Protein AF-A0A645ACK7-F1 (afdb_monomer)

Structure (mmCIF, N/CA/C/O backbone):
data_AF-A0A645ACK7-F1
#
_entry.id   AF-A0A645ACK7-F1
#
loop_
_atom_site.group_PDB
_atom_site.id
_atom_site.type_symbol
_atom_site.label_atom_id
_atom_site.label_alt_id
_atom_site.label_comp_id
_atom_site.label_asym_id
_atom_site.label_entity_id
_atom_site.label_seq_id
_atom_site.pdbx_PDB_ins_code
_atom_site.Cartn_x
_atom_site.Cartn_y
_atom_site.Cartn_z
_atom_site.occupancy
_atom_site.B_iso_or_equiv
_atom_site.auth_seq_id
_atom_site.auth_comp_id
_atom_site.auth_asym_id
_atom_site.auth_atom_id
_atom_site.pdbx_PDB_model_num
ATOM 1 N N . MET A 1 1 ? 0.582 -23.966 14.692 1.00 51.31 1 MET A N 1
ATOM 2 C CA . MET A 1 1 ? 0.896 -22.546 14.452 1.00 51.31 1 MET A CA 1
ATOM 3 C C . MET A 1 1 ? 0.875 -22.348 12.951 1.00 51.31 1 MET A C 1
ATOM 5 O O . MET A 1 1 ? 1.704 -22.945 12.272 1.00 51.31 1 MET A O 1
ATOM 9 N N . GLU A 1 2 ? -0.118 -21.638 12.426 1.00 67.44 2 GLU A N 1
ATOM 10 C CA . GLU A 1 2 ? -0.095 -21.235 11.019 1.00 67.44 2 GLU A CA 1
ATOM 11 C C . GLU A 1 2 ? 1.064 -20.251 10.819 1.00 67.44 2 GLU A C 1
ATOM 13 O O . GLU A 1 2 ? 1.336 -19.424 11.689 1.00 67.44 2 GLU A O 1
ATOM 18 N N . LYS A 1 3 ? 1.812 -20.390 9.721 1.00 77.75 3 LYS A N 1
ATOM 19 C CA . LYS A 1 3 ? 2.845 -19.414 9.365 1.00 77.75 3 LYS A CA 1
ATOM 20 C C . LYS A 1 3 ? 2.170 -18.245 8.670 1.00 77.75 3 LYS A C 1
ATOM 22 O O . LYS A 1 3 ? 1.467 -18.454 7.686 1.00 77.75 3 LYS A O 1
ATOM 27 N N . GLU A 1 4 ? 2.456 -17.031 9.121 1.00 79.94 4 GLU A N 1
ATOM 28 C CA . GLU A 1 4 ? 2.142 -15.834 8.350 1.00 79.94 4 GLU A CA 1
ATOM 29 C C . GLU A 1 4 ? 2.931 -15.879 7.032 1.00 79.94 4 GLU A C 1
ATOM 31 O O . GLU A 1 4 ? 4.164 -15.870 7.020 1.00 79.94 4 GLU A O 1
ATOM 36 N N . THR A 1 5 ? 2.224 -15.995 5.906 1.00 85.69 5 THR A N 1
ATOM 37 C CA . THR A 1 5 ? 2.828 -15.984 4.569 1.00 85.69 5 THR A CA 1
ATOM 38 C C . THR A 1 5 ? 2.552 -14.658 3.884 1.00 85.69 5 THR A C 1
ATOM 40 O O . THR A 1 5 ? 1.396 -14.295 3.676 1.00 85.69 5 THR A O 1
ATOM 43 N N . TYR A 1 6 ? 3.610 -13.965 3.468 1.00 84.00 6 TYR A N 1
ATOM 44 C CA . TYR A 1 6 ? 3.495 -12.701 2.751 1.00 84.00 6 TYR A CA 1
ATOM 45 C C . TYR A 1 6 ? 3.617 -12.931 1.245 1.00 84.00 6 TYR A C 1
ATOM 47 O O . TYR A 1 6 ? 4.708 -13.163 0.722 1.00 84.00 6 TYR A O 1
ATOM 55 N N . ARG A 1 7 ? 2.485 -12.909 0.537 1.00 91.44 7 ARG A N 1
ATOM 56 C CA . ARG A 1 7 ? 2.437 -13.109 -0.916 1.00 91.44 7 ARG A CA 1
ATOM 57 C C . ARG A 1 7 ? 1.988 -11.826 -1.603 1.00 91.44 7 ARG A C 1
ATOM 59 O O . ARG A 1 7 ? 0.803 -11.517 -1.624 1.00 91.44 7 ARG A O 1
ATOM 66 N N . LEU A 1 8 ? 2.939 -11.125 -2.216 1.00 93.44 8 LEU A N 1
ATOM 67 C CA . LEU A 1 8 ? 2.680 -9.904 -2.977 1.00 93.44 8 LEU A CA 1
ATOM 68 C C . LEU A 1 8 ? 3.021 -10.099 -4.450 1.00 93.44 8 LEU A C 1
ATOM 70 O O . LEU A 1 8 ? 4.183 -10.072 -4.852 1.00 93.44 8 LEU A O 1
ATOM 74 N N . GLU A 1 9 ? 1.988 -10.260 -5.273 1.00 95.25 9 GLU A N 1
ATOM 75 C CA . GLU A 1 9 ? 2.142 -10.414 -6.723 1.00 95.25 9 GLU A CA 1
ATOM 76 C C . GLU A 1 9 ? 2.803 -9.189 -7.371 1.00 95.25 9 GLU A C 1
ATOM 78 O O . GLU A 1 9 ? 3.567 -9.337 -8.321 1.00 95.25 9 GLU A O 1
ATOM 83 N N . ILE A 1 10 ? 2.577 -7.985 -6.834 1.00 96.38 10 ILE A N 1
ATOM 84 C CA . ILE A 1 10 ? 3.201 -6.756 -7.343 1.00 96.38 10 ILE A CA 1
ATOM 85 C C . ILE 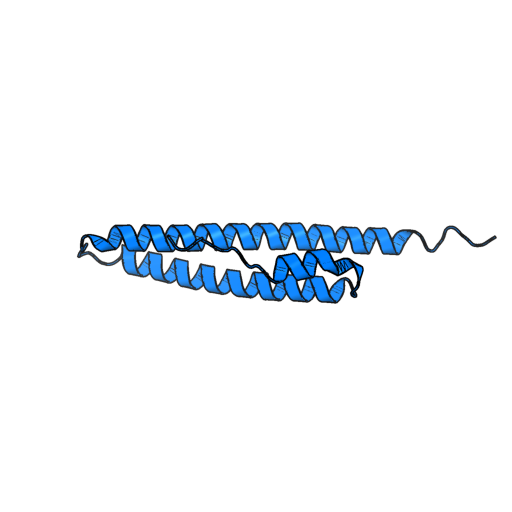A 1 10 ? 4.734 -6.799 -7.254 1.00 96.38 10 ILE A C 1
ATOM 87 O O . ILE A 1 10 ? 5.413 -6.336 -8.168 1.00 96.38 10 ILE A O 1
ATOM 91 N N . LEU A 1 11 ? 5.290 -7.425 -6.209 1.00 96.31 11 LEU A N 1
ATOM 92 C CA . LEU A 1 11 ? 6.738 -7.587 -6.058 1.00 96.31 11 LEU A CA 1
ATOM 93 C C . LEU A 1 11 ? 7.291 -8.583 -7.078 1.00 96.31 11 LEU A C 1
ATOM 95 O O . LEU A 1 11 ? 8.355 -8.359 -7.654 1.00 96.31 11 LEU A O 1
ATOM 99 N N . LEU A 1 12 ? 6.541 -9.653 -7.353 1.00 95.62 12 LEU A N 1
ATOM 100 C CA . LEU A 1 12 ? 6.889 -10.617 -8.394 1.00 95.62 12 LEU A CA 1
ATOM 101 C C . LEU A 1 12 ? 6.871 -9.962 -9.784 1.00 95.62 12 LEU A C 1
ATOM 103 O O . LEU A 1 12 ? 7.803 -10.141 -10.565 1.00 95.62 12 LEU A O 1
ATOM 107 N N . LYS A 1 13 ? 5.843 -9.157 -10.074 1.00 95.56 13 LYS A N 1
ATOM 108 C CA . LYS A 1 13 ? 5.738 -8.380 -11.319 1.00 95.56 13 LYS A CA 1
ATOM 109 C C . LYS A 1 13 ? 6.901 -7.403 -11.472 1.00 95.56 13 LYS A C 1
ATOM 111 O O . LYS A 1 13 ? 7.492 -7.339 -12.545 1.00 95.56 13 LYS A O 1
ATOM 116 N N . LEU A 1 14 ? 7.280 -6.708 -10.397 1.00 95.31 14 LEU A N 1
ATOM 117 C CA . LEU A 1 14 ? 8.432 -5.808 -10.411 1.00 95.31 14 LEU A CA 1
ATOM 118 C C . LEU A 1 14 ? 9.737 -6.559 -10.697 1.00 95.31 14 LEU A C 1
ATOM 120 O O . LEU A 1 14 ? 10.533 -6.095 -11.513 1.00 95.31 14 LEU A O 1
ATOM 124 N N . TYR A 1 15 ? 9.945 -7.726 -10.082 1.00 93.94 15 TYR A N 1
ATOM 125 C CA . TYR A 1 15 ? 11.129 -8.556 -10.324 1.00 93.94 15 TYR A CA 1
ATOM 126 C C . TYR A 1 15 ? 11.278 -8.938 -11.805 1.00 93.94 15 TYR A C 1
ATOM 128 O O . TYR A 1 15 ? 12.367 -8.844 -12.365 1.00 93.94 15 TYR A O 1
ATOM 136 N N . PHE A 1 16 ? 10.172 -9.287 -12.467 1.00 93.94 16 PHE A N 1
ATOM 137 C CA . PHE A 1 16 ? 10.157 -9.622 -13.895 1.00 93.94 16 PHE A CA 1
ATOM 138 C C . PHE A 1 16 ? 9.941 -8.420 -14.827 1.00 93.94 16 PHE A C 1
ATOM 140 O O . PHE A 1 16 ? 9.825 -8.598 -16.040 1.00 93.94 16 PHE A O 1
ATOM 147 N N . SER A 1 17 ? 9.931 -7.190 -14.305 1.00 91.06 17 SER A N 1
ATOM 148 C CA . SER A 1 17 ? 9.616 -5.988 -15.094 1.00 91.06 17 SER A CA 1
ATOM 149 C C . SER A 1 17 ? 10.587 -5.721 -16.246 1.00 91.06 17 SER A C 1
ATOM 151 O O . SER A 1 17 ? 10.239 -5.015 -17.183 1.00 91.06 17 SER A O 1
ATOM 153 N N . THR A 1 18 ? 11.789 -6.305 -16.229 1.00 88.38 18 THR A N 1
ATOM 154 C CA . THR A 1 18 ? 12.756 -6.191 -17.333 1.00 88.38 18 THR A CA 1
ATOM 155 C C . THR A 1 18 ? 12.341 -6.938 -18.599 1.00 88.38 18 THR A C 1
ATOM 157 O O . THR A 1 18 ? 12.915 -6.679 -19.651 1.00 88.38 18 THR A O 1
ATOM 160 N N . TYR A 1 19 ? 11.381 -7.865 -18.511 1.00 89.38 19 TYR A N 1
ATOM 161 C CA . TYR A 1 19 ? 10.893 -8.663 -19.643 1.00 89.38 19 TYR A CA 1
ATOM 162 C C . TYR A 1 19 ? 9.638 -8.075 -20.308 1.00 89.38 19 TYR A C 1
ATOM 164 O O . TYR A 1 19 ? 9.125 -8.657 -21.261 1.00 89.38 19 TYR A O 1
ATOM 172 N N . ALA A 1 20 ? 9.130 -6.946 -19.811 1.00 83.81 20 ALA A N 1
ATOM 173 C CA . ALA A 1 20 ? 7.934 -6.280 -20.315 1.00 83.81 20 ALA A CA 1
ATOM 174 C C . ALA A 1 20 ? 8.220 -4.806 -20.638 1.00 83.81 20 ALA A C 1
ATOM 176 O O . ALA A 1 20 ? 9.231 -4.244 -20.212 1.00 83.81 20 ALA A O 1
ATOM 177 N N . ASP A 1 21 ? 7.313 -4.167 -21.380 1.00 86.88 21 ASP A N 1
ATOM 178 C CA . ASP A 1 21 ? 7.360 -2.717 -21.568 1.00 86.88 21 ASP A CA 1
ATOM 179 C C . ASP A 1 21 ? 7.274 -2.017 -20.192 1.00 86.88 21 ASP A C 1
ATOM 181 O O . ASP A 1 21 ? 6.379 -2.345 -19.402 1.00 86.88 21 ASP A O 1
ATOM 185 N N . PRO A 1 22 ? 8.158 -1.046 -19.879 1.00 86.12 22 PRO A N 1
ATOM 186 C CA . PRO A 1 22 ? 8.112 -0.293 -18.626 1.00 86.12 22 PRO A CA 1
ATOM 187 C C . PRO A 1 22 ? 6.738 0.312 -18.295 1.00 86.12 22 PRO A C 1
ATOM 189 O O . PRO A 1 22 ? 6.386 0.421 -17.121 1.00 86.12 22 PRO A O 1
ATOM 192 N N . ALA A 1 23 ? 5.944 0.677 -19.307 1.00 90.12 23 ALA A N 1
ATOM 193 C CA . ALA A 1 23 ? 4.585 1.182 -19.128 1.00 90.12 23 ALA A CA 1
ATOM 194 C C . ALA A 1 23 ? 3.647 0.157 -18.469 1.00 90.12 23 ALA A C 1
ATOM 196 O O . ALA A 1 23 ? 2.762 0.546 -17.709 1.00 90.12 23 ALA A O 1
ATOM 197 N N . VAL A 1 24 ? 3.859 -1.145 -18.695 1.00 93.38 24 VAL A N 1
ATOM 198 C CA . VAL A 1 24 ? 3.055 -2.213 -18.078 1.00 93.38 24 VAL A CA 1
ATOM 199 C C . VAL A 1 24 ? 3.278 -2.245 -16.569 1.00 93.38 24 VAL A C 1
ATOM 201 O O . VAL A 1 24 ? 2.318 -2.278 -15.799 1.00 93.38 24 VAL A O 1
ATOM 204 N N . MET A 1 25 ? 4.539 -2.184 -16.126 1.00 95.31 25 MET A N 1
ATOM 205 C CA . MET A 1 25 ? 4.848 -2.182 -14.695 1.00 95.31 25 MET A CA 1
ATOM 206 C C . MET A 1 25 ? 4.349 -0.907 -14.005 1.00 95.31 25 MET A C 1
ATOM 208 O O . MET A 1 25 ? 3.819 -0.988 -12.899 1.00 95.31 25 MET A O 1
ATOM 212 N N . LEU A 1 26 ? 4.461 0.251 -14.667 1.00 95.62 26 LEU A N 1
ATOM 213 C CA . LEU A 1 26 ? 3.895 1.508 -14.165 1.00 95.62 26 LEU A CA 1
ATO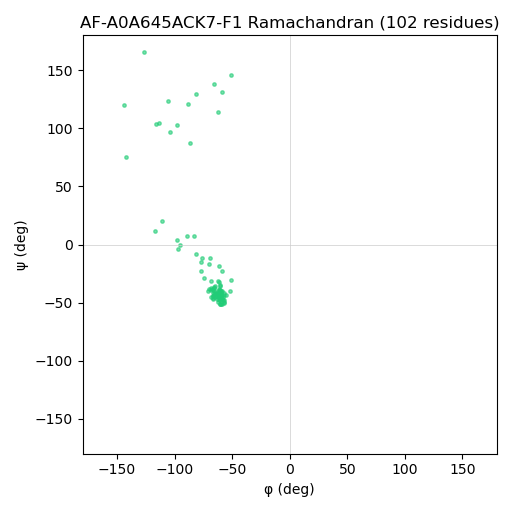M 214 C C . LEU A 1 26 ? 2.375 1.405 -13.990 1.00 95.62 26 LEU A C 1
ATOM 216 O O . LEU A 1 26 ? 1.868 1.749 -12.928 1.00 95.62 26 LEU A O 1
ATOM 220 N N . GLY A 1 27 ? 1.660 0.833 -14.964 1.00 95.81 27 GLY A N 1
ATOM 221 C CA . GLY A 1 27 ? 0.220 0.594 -14.846 1.00 95.81 27 GLY A CA 1
ATOM 222 C C . GLY A 1 27 ? -0.147 -0.322 -13.672 1.00 95.81 27 GLY A C 1
ATOM 223 O O . GLY A 1 27 ? -1.111 -0.056 -12.955 1.00 95.81 27 GLY A O 1
ATOM 224 N N . HIS A 1 28 ? 0.639 -1.374 -13.420 1.00 97.38 28 HIS A N 1
ATOM 225 C CA . HIS A 1 28 ? 0.441 -2.231 -12.247 1.00 97.38 28 HIS A CA 1
ATOM 226 C C . HIS A 1 28 ? 0.668 -1.495 -10.922 1.00 97.38 28 HIS A C 1
ATOM 228 O O . HIS A 1 28 ? -0.093 -1.722 -9.982 1.00 97.38 28 HIS A O 1
ATOM 234 N N . LEU A 1 29 ? 1.679 -0.624 -10.841 1.00 97.44 29 LEU A N 1
ATOM 235 C CA . LEU A 1 29 ? 1.938 0.187 -9.648 1.00 97.44 29 LEU A CA 1
ATOM 236 C C . LEU A 1 29 ? 0.818 1.194 -9.402 1.00 97.44 29 LEU A C 1
ATOM 238 O O . LEU A 1 29 ? 0.340 1.267 -8.279 1.00 97.44 29 LEU A O 1
ATOM 242 N N . SER A 1 30 ? 0.335 1.889 -10.436 1.00 97.12 30 SER A N 1
ATOM 243 C CA . SER A 1 30 ? -0.780 2.832 -10.294 1.00 97.12 30 SER A CA 1
ATOM 244 C C . SER A 1 30 ? -2.062 2.149 -9.811 1.00 97.12 30 SER A C 1
ATOM 246 O O . SER A 1 30 ? -2.731 2.658 -8.918 1.00 97.12 30 SER A O 1
ATOM 248 N N . ALA A 1 31 ? -2.395 0.965 -10.340 1.00 97.56 31 ALA A N 1
ATOM 249 C CA . ALA A 1 31 ? -3.565 0.212 -9.879 1.00 97.56 31 ALA A CA 1
ATOM 250 C C . ALA A 1 31 ? -3.415 -0.280 -8.425 1.00 97.56 31 ALA A C 1
ATOM 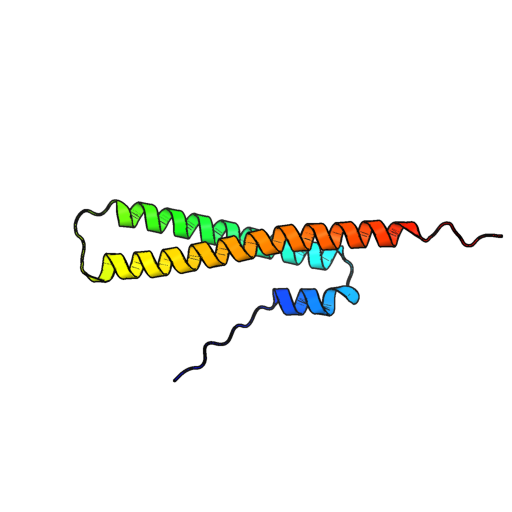252 O O . ALA A 1 31 ? -4.381 -0.297 -7.658 1.00 97.56 31 ALA A O 1
ATOM 253 N N . PHE A 1 32 ? -2.201 -0.682 -8.038 1.00 98.00 32 PHE A N 1
ATOM 254 C CA . PHE A 1 32 ? -1.894 -1.100 -6.672 1.00 98.00 32 PHE A CA 1
ATOM 255 C C . PHE A 1 32 ? -1.965 0.086 -5.695 1.00 98.00 32 PHE A C 1
ATOM 257 O O . PHE A 1 32 ? -2.610 -0.019 -4.653 1.00 98.00 32 PHE A O 1
ATOM 264 N N . GLU A 1 33 ? -1.393 1.233 -6.065 1.00 98.12 33 GLU A N 1
ATOM 265 C CA . GLU A 1 33 ? -1.469 2.491 -5.317 1.00 98.12 33 GLU A CA 1
ATOM 266 C C . GLU A 1 33 ? -2.925 2.927 -5.106 1.00 98.12 33 GLU A C 1
ATOM 268 O O . GLU A 1 33 ? -3.350 3.145 -3.974 1.00 98.12 33 GLU A O 1
ATOM 273 N N . GLU A 1 34 ? -3.732 2.960 -6.169 1.00 98.31 34 GLU A N 1
ATOM 274 C CA . GLU A 1 34 ? -5.145 3.344 -6.099 1.00 98.31 34 GLU A CA 1
ATOM 275 C C . GLU A 1 34 ? -5.960 2.408 -5.186 1.00 98.31 34 GLU A C 1
ATOM 277 O O . GLU A 1 34 ? -6.816 2.848 -4.414 1.00 98.31 34 GLU A O 1
ATOM 282 N N . SER A 1 35 ? -5.680 1.101 -5.229 1.00 97.94 35 SER A N 1
ATOM 283 C CA . SER A 1 35 ? -6.285 0.131 -4.311 1.00 97.94 35 SER A CA 1
ATOM 284 C C . SER A 1 35 ? -5.955 0.445 -2.848 1.00 97.94 35 SER A C 1
ATOM 286 O O . SER A 1 35 ? -6.849 0.404 -2.000 1.00 97.94 35 SER A O 1
ATOM 288 N N . HIS A 1 36 ? -4.700 0.779 -2.541 1.00 98.31 36 HIS A N 1
ATOM 289 C CA . HIS A 1 36 ? -4.271 1.095 -1.178 1.00 98.31 36 HIS A CA 1
ATOM 290 C C . HIS A 1 36 ? -4.731 2.478 -0.699 1.00 98.31 36 HIS A C 1
ATOM 292 O O . HIS A 1 36 ? -5.010 2.637 0.489 1.00 98.31 36 HIS A O 1
ATOM 298 N N . LEU A 1 37 ? -4.910 3.452 -1.600 1.00 98.50 37 LEU A N 1
ATOM 299 C CA . LEU A 1 37 ? -5.553 4.731 -1.276 1.00 98.50 37 LEU A CA 1
ATOM 300 C C . LEU A 1 37 ? -6.990 4.507 -0.799 1.00 98.50 37 LEU A C 1
ATOM 302 O O . LEU A 1 37 ? -7.341 4.931 0.300 1.00 98.50 37 LEU A O 1
ATOM 306 N N . ARG A 1 38 ? -7.788 3.750 -1.563 1.00 98.44 38 ARG A N 1
ATOM 307 C CA . ARG A 1 38 ? -9.170 3.413 -1.180 1.00 98.44 38 ARG A CA 1
ATOM 308 C C . ARG A 1 38 ? -9.247 2.653 0.142 1.00 98.44 38 ARG A C 1
ATOM 310 O O . ARG A 1 38 ? -10.101 2.940 0.976 1.00 98.44 38 ARG A O 1
ATOM 317 N N . GLN A 1 39 ? -8.358 1.682 0.355 1.00 98.25 39 GLN A N 1
ATOM 318 C CA . GLN A 1 39 ? -8.303 0.948 1.623 1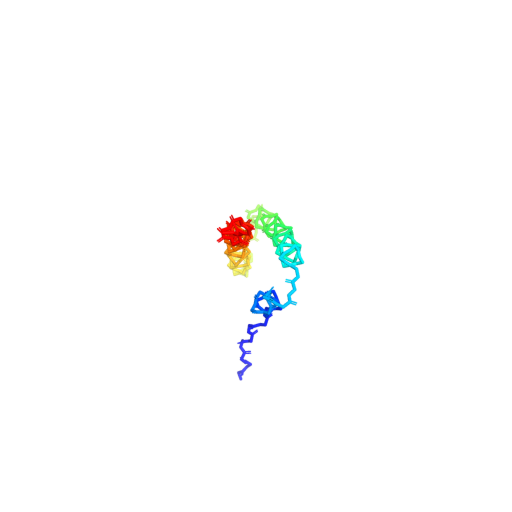.00 98.25 39 GLN A CA 1
ATOM 319 C C . GLN A 1 39 ? -7.960 1.872 2.796 1.00 98.25 39 GLN A C 1
ATOM 321 O O . GLN A 1 39 ? -8.582 1.773 3.852 1.00 98.25 39 GLN A O 1
ATOM 326 N N . LEU A 1 40 ? -7.008 2.791 2.616 1.00 98.50 40 LEU A N 1
ATOM 327 C CA . LEU A 1 40 ? -6.641 3.760 3.644 1.00 98.50 40 LEU A CA 1
ATOM 328 C C . LEU A 1 40 ? -7.797 4.715 3.969 1.00 98.50 40 LEU A C 1
ATOM 330 O O . LEU A 1 40 ? -8.048 4.975 5.143 1.00 98.50 40 LEU A O 1
ATOM 334 N N . GLU A 1 41 ? -8.523 5.200 2.961 1.00 98.44 41 GLU A N 1
ATOM 335 C CA . GLU A 1 41 ? -9.716 6.036 3.147 1.00 98.44 41 GLU A CA 1
ATOM 336 C C . GLU A 1 41 ? -10.784 5.327 3.987 1.00 98.44 41 GLU A C 1
ATOM 338 O O . GLU A 1 41 ? -11.277 5.894 4.964 1.00 98.44 41 GLU A O 1
ATOM 343 N N . ILE A 1 42 ? -11.085 4.066 3.663 1.00 98.25 42 ILE A N 1
ATOM 344 C CA . ILE A 1 42 ? -12.047 3.243 4.409 1.00 98.25 42 ILE A CA 1
ATOM 345 C C . ILE A 1 42 ? -11.589 3.044 5.859 1.00 98.25 42 ILE A C 1
ATOM 347 O O . ILE A 1 42 ? -12.372 3.225 6.789 1.00 98.25 42 ILE A O 1
ATOM 351 N N . LEU A 1 43 ? -10.313 2.717 6.078 1.00 98.38 43 LEU A N 1
ATOM 352 C CA . LEU A 1 43 ? -9.773 2.526 7.426 1.00 98.38 43 LEU A CA 1
ATOM 353 C C . LEU A 1 43 ? -9.789 3.818 8.253 1.00 98.38 43 LEU A C 1
ATOM 355 O O . LEU A 1 43 ? -10.007 3.767 9.462 1.00 98.38 43 LEU A O 1
ATOM 359 N N . ASN A 1 44 ? -9.562 4.975 7.628 1.00 98.19 44 ASN A N 1
ATOM 360 C CA . ASN A 1 44 ? -9.670 6.271 8.299 1.00 98.19 44 ASN A CA 1
ATOM 361 C C . ASN A 1 44 ? -11.125 6.582 8.685 1.00 98.19 44 ASN A C 1
ATOM 363 O O . ASN A 1 44 ? -11.366 7.115 9.768 1.00 98.19 44 ASN A O 1
ATOM 367 N N . LEU A 1 45 ? -12.093 6.230 7.828 1.00 97.50 45 LEU A N 1
ATOM 368 C CA . LEU A 1 45 ? -13.515 6.362 8.146 1.00 97.50 45 LEU A CA 1
ATOM 369 C C . LEU A 1 45 ? -13.888 5.486 9.347 1.00 97.50 45 LEU A C 1
ATOM 371 O O . LEU A 1 45 ? -14.461 5.996 10.305 1.00 97.50 45 LEU A O 1
ATOM 375 N N . PHE A 1 46 ? -13.500 4.209 9.335 1.00 95.31 46 PHE A N 1
ATOM 376 C CA . PHE A 1 46 ? -13.779 3.293 10.442 1.00 95.31 46 PHE A CA 1
ATOM 377 C C . PHE A 1 46 ? -13.164 3.761 11.756 1.00 95.31 46 PHE A C 1
ATOM 379 O O . PHE A 1 46 ? -13.845 3.743 12.775 1.00 95.31 46 PHE A O 1
ATOM 386 N N . GLN A 1 47 ? -11.911 4.228 11.743 1.00 95.38 47 GLN A N 1
ATOM 387 C CA . GLN A 1 47 ? -11.297 4.792 12.944 1.00 95.38 47 GLN A CA 1
ATOM 388 C C . GLN A 1 47 ? -12.131 5.953 13.495 1.00 95.38 47 GLN A C 1
ATOM 390 O O . GLN A 1 47 ? -12.456 5.963 14.679 1.00 95.38 47 GLN A O 1
ATOM 395 N N . LYS A 1 48 ? -12.507 6.905 12.633 1.00 94.75 48 LYS A N 1
ATOM 396 C CA . LYS A 1 48 ? -13.277 8.084 13.032 1.00 94.75 48 LYS A CA 1
ATOM 397 C C . LYS A 1 48 ? -14.646 7.716 13.606 1.00 94.75 48 LYS A C 1
ATOM 399 O O . LYS A 1 48 ? -15.084 8.340 14.569 1.00 94.75 48 LYS A O 1
ATOM 404 N N . GLU A 1 49 ? -15.335 6.750 13.003 1.00 92.56 49 GLU A N 1
ATOM 405 C CA . GLU A 1 49 ? -16.632 6.292 13.504 1.00 92.56 49 GLU A CA 1
ATOM 406 C C . GLU A 1 49 ? -16.497 5.592 14.854 1.00 92.56 49 GLU A C 1
ATOM 408 O O . GLU A 1 49 ? -17.258 5.905 15.767 1.00 92.56 49 GLU A O 1
ATOM 413 N N . LEU A 1 50 ? -15.504 4.710 15.012 1.00 90.06 50 LEU A N 1
ATOM 414 C CA . LEU A 1 50 ? -15.271 4.011 16.275 1.00 90.06 50 LEU A CA 1
ATOM 415 C C . LEU A 1 50 ? -14.905 4.981 17.404 1.00 90.06 50 LEU A C 1
ATOM 417 O O . LEU A 1 50 ? -15.526 4.938 18.461 1.00 90.06 50 LEU A O 1
ATOM 421 N N . GLU A 1 51 ? -13.980 5.913 17.170 1.00 88.94 51 GLU A N 1
ATOM 422 C CA . GLU A 1 51 ? -13.574 6.911 18.172 1.00 88.94 51 GLU A CA 1
ATOM 423 C C . GLU A 1 51 ? -14.736 7.798 18.661 1.00 88.94 51 GLU A C 1
ATOM 425 O O . GLU A 1 51 ? -14.664 8.363 19.753 1.00 88.94 51 GLU A O 1
ATOM 430 N N . GLY A 1 52 ? -15.810 7.925 17.874 1.00 86.19 52 GLY A N 1
ATOM 431 C CA . GLY A 1 52 ? -17.010 8.684 18.230 1.00 86.19 52 GLY A CA 1
ATOM 432 C C . GLY A 1 52 ? -18.011 7.946 19.130 1.00 86.19 52 GLY A C 1
ATOM 433 O O . GLY A 1 52 ? -18.972 8.565 19.590 1.00 86.19 52 GLY A O 1
ATOM 434 N N . ILE A 1 53 ? -17.826 6.646 19.383 1.00 86.06 53 ILE A N 1
ATOM 435 C CA . ILE A 1 53 ? -18.746 5.827 20.185 1.00 86.06 53 ILE A CA 1
ATOM 436 C C . ILE A 1 53 ? -18.345 5.902 21.667 1.00 86.06 53 ILE A C 1
ATOM 438 O O . ILE A 1 53 ? -17.237 5.542 22.050 1.00 86.06 53 ILE A O 1
ATOM 442 N N . LEU A 1 54 ? -19.273 6.365 22.514 1.00 66.81 54 LEU A N 1
ATOM 443 C CA . LEU A 1 54 ? -19.047 6.628 23.946 1.00 66.81 54 LEU A CA 1
ATOM 444 C C . LEU A 1 54 ? -19.020 5.369 24.833 1.00 66.81 54 LEU A C 1
ATOM 446 O O . LEU A 1 54 ? -18.580 5.457 25.979 1.00 66.81 54 LEU A O 1
ATOM 450 N N . ASP A 1 55 ? -19.486 4.224 24.327 1.00 68.69 55 ASP A N 1
ATOM 451 C CA . ASP A 1 55 ? -19.586 2.969 25.081 1.00 68.69 55 ASP A CA 1
ATOM 452 C C . ASP A 1 55 ? -18.457 2.013 24.663 1.00 68.69 55 ASP A C 1
ATOM 454 O O . ASP A 1 55 ? -18.498 1.371 23.609 1.00 68.69 55 ASP A O 1
ATOM 458 N N . LEU A 1 56 ? -17.383 2.007 25.454 1.00 66.50 56 LEU A N 1
ATOM 459 C CA . LEU A 1 56 ? -16.170 1.236 25.195 1.00 66.50 56 LEU A CA 1
ATOM 460 C C . LEU A 1 56 ? -16.329 -0.174 25.772 1.00 66.50 56 LEU A C 1
ATOM 462 O O . LEU A 1 56 ? -15.909 -0.439 26.898 1.00 66.50 56 LEU A O 1
ATOM 466 N N . ASP A 1 57 ? -16.904 -1.080 24.981 1.00 75.19 57 ASP A N 1
ATOM 467 C CA . ASP A 1 57 ? -16.648 -2.515 25.153 1.00 75.19 57 ASP A CA 1
ATOM 468 C C . ASP A 1 57 ? -15.130 -2.756 25.193 1.00 75.19 57 ASP A C 1
ATOM 470 O O . ASP A 1 57 ? -14.374 -2.047 24.515 1.00 75.19 57 ASP A O 1
ATOM 474 N N . GLU A 1 58 ? -14.672 -3.735 25.981 1.00 72.12 58 GLU A N 1
ATOM 475 C CA . GLU A 1 58 ? -13.239 -3.995 26.145 1.00 72.12 58 GLU A CA 1
ATOM 476 C C . GLU A 1 58 ? -12.540 -4.154 24.794 1.00 72.12 58 GLU A C 1
ATOM 478 O O . GLU A 1 58 ? -11.510 -3.519 24.619 1.00 72.12 58 GLU A O 1
ATOM 483 N N . ASN A 1 59 ? -13.153 -4.833 23.811 1.00 82.88 59 ASN A N 1
ATOM 484 C CA . ASN A 1 59 ? -12.565 -5.087 22.487 1.00 82.88 59 ASN A CA 1
ATOM 485 C C . ASN A 1 59 ? -12.414 -3.844 21.598 1.00 82.88 59 ASN A C 1
ATOM 487 O O . ASN A 1 59 ? -11.788 -3.907 20.533 1.00 82.88 59 ASN A O 1
ATOM 491 N N . HIS A 1 60 ? -13.021 -2.717 21.968 1.00 85.81 60 HIS A N 1
ATOM 492 C CA . HIS A 1 60 ? -13.018 -1.516 21.141 1.00 85.81 60 HIS A CA 1
ATOM 493 C C . HIS A 1 60 ? -11.587 -1.022 20.880 1.00 85.81 60 HIS A C 1
ATOM 495 O O . HIS A 1 60 ? -11.231 -0.639 19.760 1.00 85.81 60 HIS A O 1
ATOM 501 N N . ARG A 1 61 ? -10.730 -1.059 21.907 1.00 87.06 61 ARG A N 1
ATOM 502 C CA . ARG A 1 61 ? -9.341 -0.591 21.804 1.00 87.06 61 ARG A CA 1
ATOM 503 C C . ARG A 1 61 ? -8.513 -1.504 20.909 1.00 87.06 61 ARG A C 1
ATOM 505 O O . ARG A 1 61 ? -7.691 -1.020 20.135 1.00 87.06 61 ARG A O 1
ATOM 512 N N . GLU A 1 62 ? -8.751 -2.802 20.970 1.00 91.75 62 GLU A N 1
ATOM 513 C CA . GLU A 1 62 ? -8.086 -3.835 20.186 1.00 91.75 62 GLU A CA 1
ATOM 514 C C . GLU A 1 62 ? -8.449 -3.682 18.710 1.00 91.75 62 GLU A C 1
ATOM 516 O O . GLU A 1 62 ? -7.559 -3.726 17.860 1.00 91.75 62 GLU A O 1
ATOM 521 N N . ILE A 1 63 ? -9.716 -3.390 18.394 1.00 92.50 63 ILE A N 1
ATOM 522 C CA . ILE A 1 63 ? -10.136 -3.094 17.017 1.00 92.50 63 ILE A CA 1
ATOM 523 C C . ILE A 1 63 ? -9.409 -1.852 16.486 1.00 92.50 63 ILE A C 1
ATOM 525 O O . ILE A 1 63 ? -8.882 -1.884 15.372 1.00 92.50 63 ILE A O 1
ATOM 529 N N . LEU A 1 64 ? -9.281 -0.786 17.285 1.00 93.31 64 LEU A N 1
ATOM 530 C CA . LEU A 1 64 ? -8.498 0.392 16.891 1.00 93.31 64 LEU A CA 1
ATOM 531 C C . LEU A 1 64 ? -7.019 0.048 16.635 1.00 93.31 64 LEU A C 1
ATOM 533 O O . LE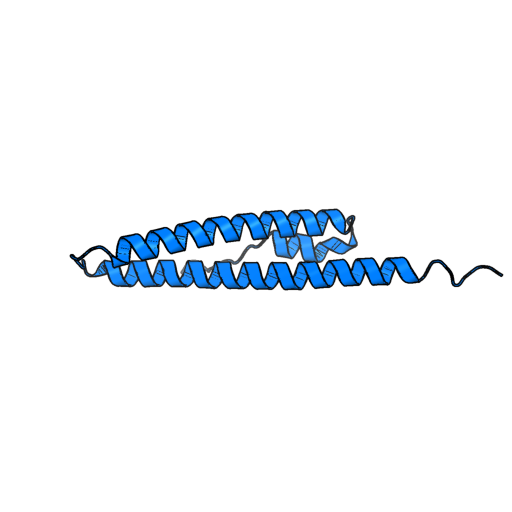U A 1 64 ? -6.418 0.595 15.710 1.00 93.31 64 LEU A O 1
ATOM 537 N N . ARG A 1 65 ? -6.422 -0.892 17.386 1.00 95.25 65 ARG A N 1
ATOM 538 C CA . ARG A 1 65 ? -5.056 -1.383 17.108 1.00 95.25 65 ARG A CA 1
ATOM 539 C C . ARG A 1 65 ? -4.967 -2.139 15.779 1.00 95.25 65 ARG A C 1
ATOM 541 O O . ARG A 1 65 ? -3.964 -1.995 15.077 1.00 95.25 65 ARG A O 1
ATOM 548 N N . VAL A 1 66 ? -5.993 -2.909 15.417 1.00 96.31 66 VAL A N 1
ATOM 549 C CA . VAL A 1 66 ? -6.067 -3.603 14.119 1.00 96.31 66 VAL A CA 1
ATOM 550 C C . VAL A 1 66 ? -6.182 -2.598 12.970 1.00 96.31 66 VAL A C 1
ATOM 552 O O . VAL A 1 66 ? -5.432 -2.696 11.996 1.00 96.31 66 VAL A O 1
ATOM 555 N N . ILE A 1 67 ? -7.057 -1.596 13.103 1.00 97.50 67 ILE A N 1
ATOM 556 C CA . ILE A 1 67 ? -7.217 -0.523 12.110 1.00 97.50 67 ILE A CA 1
ATOM 557 C C . ILE A 1 67 ? -5.899 0.243 11.934 1.00 97.50 67 ILE A C 1
ATOM 559 O O . ILE A 1 67 ? -5.435 0.418 10.807 1.00 97.50 67 ILE A O 1
ATOM 563 N N . ASP A 1 68 ? -5.250 0.626 13.036 1.00 97.94 68 ASP A N 1
ATOM 564 C CA . ASP A 1 68 ? -3.956 1.317 13.030 1.00 97.94 68 ASP A CA 1
ATOM 565 C C . ASP A 1 68 ? -2.878 0.535 12.259 1.00 97.94 68 ASP A C 1
ATOM 567 O O . ASP A 1 68 ? -2.141 1.109 11.450 1.00 97.94 68 ASP A O 1
ATOM 571 N N . CYS A 1 69 ? -2.804 -0.784 12.461 1.00 98.19 69 CYS A N 1
ATOM 572 C CA . CYS A 1 69 ? -1.892 -1.650 11.716 1.00 98.19 69 CYS A CA 1
ATOM 573 C C . CYS A 1 69 ? -2.172 -1.586 10.206 1.00 98.19 69 CYS A C 1
ATOM 575 O O . CYS A 1 69 ? -1.270 -1.285 9.418 1.00 98.19 69 CYS A O 1
ATOM 577 N N . GLY A 1 70 ? -3.434 -1.773 9.808 1.00 98.00 70 GLY A N 1
ATOM 578 C CA . GLY A 1 70 ? -3.849 -1.708 8.408 1.00 98.00 70 GLY A CA 1
ATOM 579 C C . GLY A 1 70 ? -3.509 -0.366 7.758 1.00 98.00 70 GLY A C 1
ATOM 580 O O . GLY A 1 70 ? -2.978 -0.328 6.647 1.00 98.00 70 GLY A O 1
ATOM 581 N N . GLN A 1 71 ? -3.738 0.748 8.453 1.00 98.69 71 GLN A N 1
ATOM 582 C CA . GLN A 1 71 ? -3.414 2.072 7.928 1.00 98.69 71 GLN A CA 1
ATOM 583 C C . GLN A 1 71 ? -1.905 2.276 7.758 1.00 98.69 71 GLN A C 1
ATOM 585 O O . GLN A 1 71 ? -1.469 2.834 6.751 1.00 98.69 71 GLN A O 1
ATOM 590 N N . LYS A 1 72 ? -1.092 1.833 8.729 1.00 98.75 72 LYS A N 1
ATOM 591 C CA . LYS A 1 72 ? 0.374 1.899 8.633 1.00 98.75 72 LYS A CA 1
ATOM 592 C C . LYS A 1 72 ? 0.894 1.081 7.452 1.00 98.75 72 LYS A C 1
ATOM 594 O O . LYS A 1 72 ? 1.735 1.579 6.709 1.00 98.75 72 LYS A O 1
ATOM 599 N N . MET A 1 73 ? 0.363 -0.124 7.244 1.00 97.94 73 MET A N 1
ATOM 600 C CA . MET A 1 73 ? 0.716 -0.956 6.091 1.00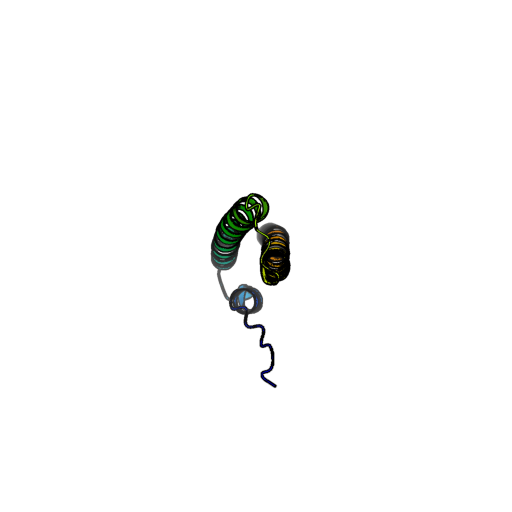 97.94 73 MET A CA 1
ATOM 601 C C . MET A 1 73 ? 0.347 -0.276 4.770 1.00 97.94 73 MET A C 1
ATOM 603 O O . MET A 1 73 ? 1.187 -0.182 3.881 1.00 97.94 73 MET A O 1
ATOM 607 N N . ASN A 1 74 ? -0.877 0.250 4.653 1.00 98.50 74 ASN A N 1
ATOM 608 C CA . ASN A 1 74 ? -1.314 0.965 3.453 1.00 98.50 74 ASN A CA 1
ATOM 609 C C . ASN A 1 74 ? -0.427 2.184 3.164 1.00 98.50 74 ASN A C 1
ATOM 611 O O . ASN A 1 74 ? 0.031 2.337 2.038 1.00 98.50 74 ASN A O 1
ATOM 615 N N . ARG A 1 75 ? -0.101 3.004 4.172 1.00 98.69 75 ARG A N 1
ATOM 616 C CA . ARG A 1 75 ? 0.828 4.136 4.006 1.00 98.69 75 ARG A CA 1
ATOM 617 C C . ARG A 1 75 ? 2.203 3.691 3.502 1.00 98.69 75 ARG A C 1
ATOM 619 O O . ARG A 1 75 ? 2.701 4.268 2.544 1.00 98.69 75 ARG A O 1
ATOM 626 N N . ALA A 1 76 ? 2.765 2.625 4.074 1.00 98.44 76 ALA A N 1
ATOM 627 C CA . ALA A 1 76 ? 4.045 2.082 3.623 1.00 98.44 76 ALA A CA 1
ATOM 628 C C . ALA A 1 76 ? 3.997 1.591 2.164 1.00 98.44 76 ALA A C 1
ATOM 630 O O . ALA A 1 76 ? 4.944 1.807 1.409 1.00 98.44 76 ALA A O 1
ATOM 631 N N . TYR A 1 77 ? 2.891 0.971 1.740 1.00 98.19 77 TYR A N 1
ATOM 632 C CA . TYR A 1 77 ? 2.705 0.582 0.342 1.00 98.19 77 TYR A CA 1
ATOM 633 C C . TYR A 1 77 ? 2.624 1.779 -0.601 1.00 98.19 77 TYR A C 1
ATOM 635 O O . TYR A 1 77 ? 3.214 1.730 -1.678 1.00 98.19 77 TYR A O 1
ATOM 643 N N . LEU A 1 78 ? 1.920 2.841 -0.209 1.00 98.62 78 LEU A N 1
ATOM 644 C CA . LEU A 1 78 ? 1.803 4.063 -1.005 1.00 98.62 78 LEU A CA 1
ATOM 645 C C . LEU A 1 78 ? 3.157 4.761 -1.163 1.00 98.62 78 LEU A C 1
ATOM 647 O O . LEU A 1 78 ? 3.539 5.112 -2.280 1.00 98.62 78 LEU A O 1
ATOM 651 N N . ASP A 1 79 ? 3.919 4.887 -0.074 1.00 98.62 79 ASP A N 1
ATOM 652 C CA . ASP A 1 79 ? 5.275 5.438 -0.118 1.00 98.62 79 ASP A CA 1
ATOM 653 C C . ASP A 1 79 ? 6.175 4.616 -1.051 1.00 98.62 79 ASP A C 1
ATOM 655 O O . ASP A 1 79 ? 6.818 5.174 -1.946 1.00 98.62 79 ASP A O 1
ATOM 659 N N . TRP A 1 80 ? 6.140 3.286 -0.922 1.00 98.38 80 TRP A N 1
ATOM 660 C CA . TRP A 1 80 ? 6.885 2.385 -1.797 1.00 98.38 80 TRP A CA 1
ATOM 661 C C . TRP A 1 80 ? 6.468 2.504 -3.271 1.00 98.38 80 TRP A C 1
ATOM 663 O O . TRP A 1 80 ? 7.332 2.481 -4.153 1.00 98.38 80 TRP A O 1
ATOM 673 N N . CYS A 1 81 ? 5.172 2.661 -3.566 1.00 98.19 81 CYS A N 1
ATOM 674 C CA . CYS A 1 81 ? 4.688 2.867 -4.935 1.00 98.19 81 CYS A CA 1
ATOM 675 C C . CYS A 1 81 ? 5.274 4.135 -5.537 1.00 98.19 81 CYS A C 1
ATOM 677 O O . CYS A 1 81 ? 5.869 4.073 -6.612 1.00 98.19 81 CYS A O 1
ATOM 679 N N . ARG A 1 82 ? 5.177 5.259 -4.821 1.00 97.88 82 ARG A N 1
ATOM 680 C CA . ARG A 1 82 ? 5.716 6.549 -5.260 1.00 97.88 82 ARG A CA 1
ATOM 681 C C . ARG A 1 82 ? 7.215 6.463 -5.548 1.00 97.88 82 ARG A C 1
ATOM 683 O O . ARG A 1 82 ? 7.672 6.915 -6.598 1.00 97.88 82 ARG A O 1
ATOM 690 N N . GLU A 1 83 ? 7.981 5.867 -4.637 1.00 97.94 83 GLU A N 1
ATOM 691 C CA . GLU A 1 83 ? 9.428 5.684 -4.797 1.00 97.94 83 GLU A CA 1
ATOM 692 C C . GLU A 1 83 ? 9.767 4.791 -5.998 1.00 97.94 83 GLU A C 1
ATOM 694 O O . GLU A 1 83 ? 10.663 5.102 -6.788 1.00 97.94 83 GLU A O 1
ATOM 699 N N . THR A 1 84 ? 9.020 3.701 -6.175 1.00 97.06 84 THR A N 1
ATOM 700 C CA . THR A 1 84 ? 9.245 2.736 -7.257 1.00 97.06 84 THR A CA 1
ATOM 701 C C . THR A 1 84 ? 8.858 3.309 -8.620 1.00 97.06 84 THR A C 1
ATOM 703 O O . THR A 1 84 ? 9.586 3.106 -9.593 1.00 97.06 84 THR A O 1
ATOM 706 N N . ILE A 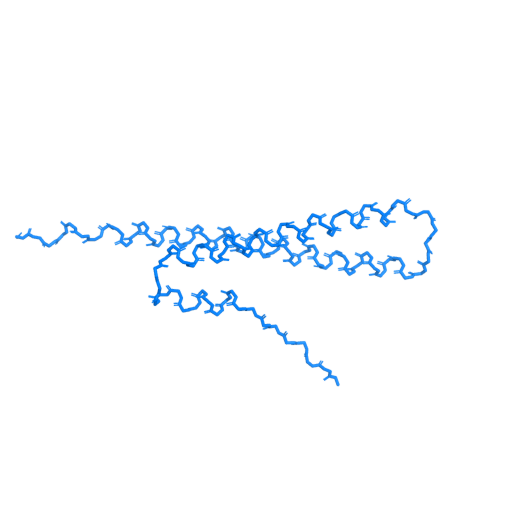1 85 ? 7.758 4.062 -8.705 1.00 96.00 85 ILE A N 1
ATOM 707 C CA . ILE A 1 85 ? 7.346 4.777 -9.920 1.00 96.00 85 ILE A CA 1
ATOM 708 C C . ILE A 1 85 ? 8.448 5.753 -10.336 1.00 96.00 85 ILE A C 1
ATOM 710 O O . ILE A 1 85 ? 8.949 5.657 -11.457 1.00 96.00 85 ILE A O 1
ATOM 714 N N . ALA A 1 86 ? 8.919 6.600 -9.414 1.00 95.38 86 ALA A N 1
ATOM 715 C CA . ALA A 1 86 ? 9.997 7.551 -9.689 1.00 95.38 86 ALA A CA 1
ATOM 716 C C . ALA A 1 86 ? 11.290 6.851 -10.155 1.00 95.38 86 ALA A C 1
ATOM 718 O O . ALA A 1 86 ? 11.965 7.307 -11.085 1.00 95.38 86 ALA A O 1
ATOM 719 N N . TYR A 1 87 ? 11.630 5.709 -9.548 1.00 93.88 87 TYR A N 1
ATOM 720 C CA . TYR A 1 87 ? 12.757 4.880 -9.977 1.00 93.88 87 TYR A CA 1
ATOM 721 C C . TYR A 1 87 ? 12.593 4.366 -11.419 1.00 93.88 87 TYR A C 1
ATOM 723 O O . TYR A 1 87 ? 13.526 4.473 -12.224 1.00 93.88 87 TYR A O 1
ATOM 731 N N . LEU A 1 88 ? 11.422 3.825 -11.767 1.00 92.62 88 LEU A N 1
ATOM 732 C CA . LEU A 1 88 ? 11.153 3.272 -13.097 1.00 92.62 88 LEU A CA 1
ATOM 733 C C . LEU A 1 88 ? 11.106 4.356 -14.179 1.00 92.62 88 LEU A C 1
ATOM 735 O O . LEU A 1 88 ? 11.648 4.154 -15.267 1.00 92.62 88 LEU A O 1
ATOM 739 N N . GLU A 1 89 ? 10.530 5.518 -13.881 1.00 91.75 89 GLU A N 1
ATOM 740 C CA . GLU A 1 89 ? 10.519 6.669 -14.787 1.00 91.75 89 GLU A CA 1
ATOM 741 C C . GLU A 1 89 ? 11.936 7.174 -15.070 1.00 91.75 89 GLU A C 1
ATOM 743 O O . GLU A 1 89 ? 12.313 7.360 -16.231 1.00 91.75 89 GLU A O 1
ATOM 748 N N . LYS A 1 90 ? 12.774 7.298 -14.032 1.00 90.56 90 LYS A N 1
ATOM 749 C CA . LYS A 1 90 ? 14.189 7.656 -14.193 1.00 90.56 90 LYS A CA 1
ATOM 750 C C . LYS A 1 90 ? 14.938 6.628 -15.039 1.00 90.56 90 LYS A C 1
ATOM 752 O O . LYS A 1 90 ? 15.704 7.000 -15.929 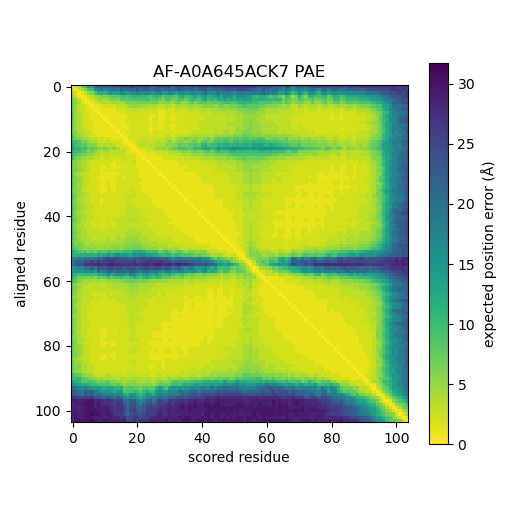1.00 90.56 90 LYS A O 1
ATOM 757 N N . LYS A 1 91 ? 14.703 5.334 -14.795 1.00 86.25 91 LYS A N 1
ATOM 758 C CA . LYS A 1 91 ? 15.298 4.239 -15.573 1.00 86.25 91 LYS A CA 1
ATOM 759 C C . LYS A 1 91 ? 14.894 4.328 -17.048 1.00 86.25 91 LYS A C 1
ATOM 761 O O . LYS A 1 91 ? 15.765 4.245 -17.915 1.00 86.25 91 LYS A O 1
ATOM 766 N N . LYS A 1 92 ? 13.616 4.584 -17.341 1.00 82.25 92 LYS A N 1
ATOM 767 C CA . LYS A 1 92 ? 13.110 4.811 -18.705 1.00 82.25 92 LYS A CA 1
ATOM 768 C C . LYS A 1 92 ? 13.792 6.014 -19.369 1.00 82.25 92 LYS A C 1
ATOM 770 O O . LYS A 1 92 ? 14.262 5.889 -20.496 1.00 82.25 92 LYS A O 1
ATOM 775 N N . GLY A 1 93 ? 13.926 7.134 -18.655 1.00 79.56 93 GLY A N 1
ATOM 776 C CA . GLY A 1 93 ? 14.636 8.326 -19.134 1.00 79.56 93 GLY A CA 1
ATOM 777 C C . GLY A 1 93 ? 16.121 8.079 -19.430 1.00 79.56 93 GLY A C 1
ATOM 778 O O . GLY A 1 93 ? 16.625 8.529 -20.454 1.00 79.56 93 GLY A O 1
ATOM 779 N N . SER A 1 94 ? 16.819 7.299 -18.594 1.00 72.75 94 SER A N 1
ATOM 780 C CA . SER A 1 94 ? 18.225 6.933 -18.840 1.00 72.75 94 SER A CA 1
ATOM 781 C C . SER A 1 94 ? 18.420 5.994 -20.037 1.00 72.75 94 SER A C 1
ATOM 783 O O . SER A 1 94 ? 19.430 6.091 -20.731 1.00 72.75 94 SER A O 1
ATOM 785 N N . LEU A 1 95 ? 17.447 5.118 -20.315 1.00 59.84 95 LEU A N 1
ATOM 786 C CA . LEU A 1 95 ? 17.481 4.180 -21.443 1.00 59.84 95 LEU A CA 1
ATOM 787 C C . LEU A 1 95 ? 17.164 4.851 -22.787 1.00 59.84 95 LEU A C 1
ATOM 789 O O . LEU A 1 95 ? 17.586 4.348 -23.822 1.00 59.84 95 LEU A O 1
ATOM 793 N N . ALA A 1 96 ? 16.470 5.991 -22.783 1.00 59.06 96 ALA A N 1
ATOM 794 C CA . ALA A 1 96 ? 16.203 6.776 -23.989 1.00 59.06 96 ALA A CA 1
ATOM 795 C C . ALA A 1 96 ? 17.422 7.593 -24.478 1.00 59.06 96 ALA A C 1
ATOM 797 O O . ALA A 1 96 ? 17.403 8.102 -25.595 1.00 59.06 96 ALA A O 1
ATOM 798 N N . SER A 1 97 ? 18.486 7.704 -23.670 1.00 51.59 97 SER A N 1
ATOM 799 C CA . SER A 1 97 ? 19.643 8.580 -23.924 1.00 51.59 97 SER A CA 1
ATOM 800 C C . SER A 1 97 ? 20.916 7.976 -24.582 1.00 51.59 97 SER A C 1
ATOM 802 O O . SER A 1 97 ? 21.817 8.760 -24.869 1.00 51.59 97 SER A O 1
ATOM 804 N N . PRO A 1 98 ? 21.087 6.665 -24.889 1.00 47.72 98 PRO A N 1
ATOM 805 C CA . PRO A 1 98 ? 22.303 6.192 -25.575 1.00 47.72 98 PRO A CA 1
ATOM 806 C C . PRO A 1 98 ? 22.195 6.004 -27.103 1.00 47.72 98 PRO A C 1
ATOM 808 O O . PRO A 1 98 ? 23.163 5.558 -27.717 1.00 47.72 98 PRO A O 1
ATOM 811 N N . ALA A 1 99 ? 21.080 6.338 -27.761 1.00 48.28 99 ALA A N 1
ATOM 812 C CA . ALA A 1 99 ? 20.887 6.016 -29.186 1.00 48.28 99 ALA A CA 1
ATOM 813 C C . ALA A 1 99 ? 21.522 6.999 -30.202 1.00 48.28 99 ALA A C 1
ATOM 815 O O . ALA A 1 99 ? 21.298 6.844 -31.397 1.00 48.28 99 ALA A O 1
ATOM 816 N N . GLN A 1 100 ? 22.328 7.983 -29.777 1.00 46.03 100 GLN A N 1
ATOM 817 C CA . GLN A 1 100 ? 22.965 8.957 -30.691 1.00 46.03 100 GLN A CA 1
ATOM 818 C C . GLN A 1 100 ? 24.504 8.921 -30.731 1.00 46.03 100 GLN A C 1
ATOM 820 O O . GLN A 1 100 ? 25.112 9.796 -31.334 1.00 46.03 100 GLN A O 1
ATOM 825 N N . ALA A 1 101 ? 25.162 7.909 -30.153 1.00 44.22 101 ALA A N 1
ATOM 826 C CA . ALA A 1 101 ? 26.634 7.850 -30.104 1.00 44.22 101 ALA A CA 1
ATOM 827 C C . ALA A 1 101 ? 27.276 6.748 -30.972 1.00 44.22 101 ALA A C 1
ATOM 829 O O . ALA A 1 101 ? 28.412 6.353 -30.712 1.00 44.22 101 ALA A O 1
ATOM 830 N N . ARG A 1 102 ? 26.573 6.219 -31.983 1.00 46.88 102 ARG A N 1
ATOM 831 C CA . ARG A 1 102 ? 27.170 5.323 -32.990 1.00 46.88 102 ARG A CA 1
ATOM 832 C C . ARG A 1 102 ? 26.604 5.588 -34.380 1.00 46.88 102 ARG A C 1
ATOM 834 O O . ARG A 1 102 ? 25.822 4.798 -34.898 1.00 46.88 102 ARG A O 1
ATOM 841 N N . THR A 1 103 ? 27.054 6.679 -34.976 1.00 43.47 103 THR A N 1
ATOM 842 C CA . THR A 1 103 ? 27.121 6.798 -36.431 1.00 43.47 103 THR A CA 1
ATOM 843 C C . THR A 1 103 ? 28.367 7.601 -36.760 1.00 43.47 103 THR A C 1
ATOM 845 O O . THR A 1 103 ? 28.469 8.743 -36.321 1.00 43.47 103 THR A O 1
ATOM 848 N N . GLU A 1 104 ? 29.242 6.933 -37.516 1.00 40.06 104 GLU A N 1
ATOM 849 C CA . GLU A 1 104 ? 30.404 7.436 -38.269 1.00 40.06 104 GLU A CA 1
ATOM 850 C C . GLU A 1 104 ? 31.696 7.735 -37.492 1.00 40.06 104 GLU A C 1
ATOM 852 O O . GLU A 1 104 ? 31.731 8.635 -36.627 1.00 40.06 104 GLU A O 1
#

InterPro domains:
  IPR018309 Transcription regulator PadR, C-terminal [PF10400] (7-89)

Secondary structure (DSSP, 8-state):
--------HHHHHHHTGGGS-HHHHHHHHHHHHHHHHHHHHHHHHHHHHHHT-S---TTHHHHHHHHHHHHHHHHHHHHHHHHHHHHHHHHHHHHTSSTTS---

Nearest PDB structures (foldsee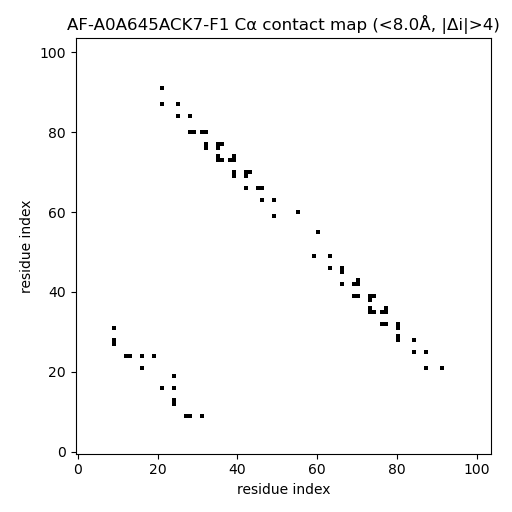k):
  5y8t-assembly2_B  TM=8.442E-01  e=1.586E-01  Bacillus spizizenii str. W23
  8vaa-assembly1_S  TM=9.387E-01  e=1.165E+00  Legionella pneumophila
  8vaa-assembly1_K  TM=9.389E-01  e=1.673E+00  Legionella pneumophila
  8vaa-assembly1_Q  TM=9.388E-01  e=1.778E+00  Legionella pneumophila
  6ixg-assembly2_B  TM=6.096E-01  e=2.713E+00  Homo sapiens

Foldseek 3Di:
DDDDDDDDVLVVCVVCVVVDDLVVNLVVLVVQLVVLVVQLVVLVVVLVVLVPDPDDDVCSVVVNVVSVVSNVVSVVSNVVSVVVSVVSVVVVVVVVPPPPDDDD

Organism: NCBI:txid1076179

Mean predicted aligned error: 7.53 Å

Solvent-accessible surface area (backbone atoms only — not comparable to full-atom values): 6214 Å² total; per-residue (Å²): 133,86,77,91,75,89,84,59,67,68,59,54,50,57,72,51,34,87,82,49,62,67,68,59,53,49,53,53,43,53,55,50,36,53,53,34,49,55,51,36,52,52,43,52,49,52,50,56,57,55,74,68,54,90,76,76,55,82,64,53,62,57,51,51,54,52,43,51,51,54,40,54,52,30,50,53,51,42,53,51,37,55,55,50,48,55,50,51,53,51,52,52,58,61,68,70,66,68,85,81,81,83,78,136

pLDDT: mean 87.43, std 15.43, range [40.06, 98.75]

Radius of gyration: 20.39 Å; Cα contacts (8 Å, |Δi|>4): 40; chains: 1; bounding box: 50×32×64 Å

Sequence (104 aa):
MEKETYRLEILLKLYFSTYADPAVMLGHLSAFEESHLRQLEILNLFQKELEGILDLDENHREILRVIDCGQKMNRAYLDWCRETIAYLEKKKGSLASPAQARTE